Protein AF-A0A1G9WHY0-F1 (afdb_monomer_lite)

Sequence (158 aa):
MTVTDPYQRLDHALDALDTVLAPSSTQPFTVGGCTFCYSPADLEALAGPVDRVPEELILSVADPGAQPVTGPLETISVSTGTLAPWLDIWAETRTLAADQHLRDALDNWLVEWQLADLHFGFYDEFHATPQLLPWLLTLDEGRLDAAQLVEVEHIAHS

Organism: NCBI:txid633440

Structure (mmCIF, N/CA/C/O backbone):
data_AF-A0A1G9WHY0-F1
#
_entry.id   AF-A0A1G9WHY0-F1
#
loop_
_atom_site.group_PDB
_atom_site.id
_atom_site.type_symbol
_atom_site.label_atom_id
_atom_site.label_alt_id
_atom_site.label_comp_id
_atom_site.label_asym_id
_atom_site.label_entity_id
_atom_site.label_seq_id
_atom_site.pdbx_PDB_ins_code
_atom_site.Cartn_x
_atom_site.Cartn_y
_atom_site.Cartn_z
_atom_site.occupancy
_atom_site.B_iso_or_equiv
_atom_site.auth_seq_id
_atom_site.auth_comp_id
_atom_site.auth_asym_id
_atom_site.auth_atom_id
_atom_site.pdbx_PDB_model_num
ATOM 1 N N . MET A 1 1 ? 19.538 19.785 21.926 1.00 37.72 1 MET A N 1
ATOM 2 C CA . MET A 1 1 ? 18.254 19.540 21.244 1.00 37.72 1 MET A CA 1
ATOM 3 C C . MET A 1 1 ? 17.990 18.051 21.399 1.00 37.72 1 MET A C 1
ATOM 5 O O . MET A 1 1 ? 18.691 17.262 20.784 1.00 37.72 1 MET A O 1
ATOM 9 N N . THR A 1 2 ? 17.169 17.657 22.371 1.00 47.31 2 THR A N 1
ATOM 10 C CA . THR A 1 2 ? 16.909 16.243 22.681 1.00 47.31 2 THR A CA 1
ATOM 11 C C . THR A 1 2 ? 15.979 15.678 21.617 1.00 47.31 2 THR A C 1
ATOM 13 O O . THR A 1 2 ? 14.830 16.101 21.521 1.00 47.31 2 THR A O 1
ATOM 16 N N . VAL A 1 3 ? 16.497 14.766 20.792 1.00 53.84 3 VAL A N 1
ATOM 17 C CA . VAL A 1 3 ? 15.680 13.917 19.920 1.00 53.84 3 VAL A CA 1
ATOM 18 C C . VAL A 1 3 ? 14.754 13.132 20.844 1.00 53.84 3 VAL A C 1
ATOM 20 O O . VAL A 1 3 ? 15.226 12.360 21.673 1.00 53.84 3 VAL A O 1
ATOM 23 N N . THR A 1 4 ? 13.453 13.417 20.785 1.00 61.94 4 THR A N 1
ATOM 24 C CA . THR A 1 4 ? 12.440 12.605 21.463 1.00 61.94 4 THR A CA 1
ATOM 25 C C . THR A 1 4 ? 12.545 11.194 20.904 1.00 61.94 4 THR A C 1
ATOM 27 O O . THR A 1 4 ? 12.589 11.041 19.683 1.00 61.94 4 THR A O 1
ATOM 30 N N . ASP A 1 5 ? 12.620 10.197 21.781 1.00 79.75 5 ASP A N 1
ATOM 31 C CA . ASP A 1 5 ? 12.606 8.790 21.392 1.00 79.75 5 ASP A CA 1
ATOM 32 C C . ASP A 1 5 ? 11.395 8.538 20.468 1.00 79.75 5 ASP A C 1
ATOM 34 O O . ASP A 1 5 ? 10.270 8.889 20.848 1.00 79.75 5 ASP A O 1
ATOM 38 N N . PRO A 1 6 ? 11.595 8.014 19.243 1.00 72.38 6 PRO A N 1
ATOM 39 C CA . PRO A 1 6 ? 10.506 7.771 18.300 1.00 72.38 6 PRO A CA 1
ATOM 40 C C . PRO A 1 6 ? 9.390 6.903 18.894 1.00 72.38 6 PRO A C 1
ATOM 42 O O . PRO A 1 6 ? 8.225 7.148 18.583 1.00 72.38 6 PRO A O 1
ATOM 45 N N . TYR A 1 7 ? 9.708 5.979 19.806 1.00 71.25 7 TYR A N 1
ATOM 46 C CA . TYR A 1 7 ? 8.703 5.163 20.491 1.00 71.25 7 TYR A CA 1
ATOM 47 C C . TYR A 1 7 ? 7.861 5.982 21.474 1.00 71.25 7 TYR A C 1
ATOM 49 O O . TYR A 1 7 ? 6.641 5.874 21.477 1.00 71.25 7 TYR A O 1
ATOM 57 N N . GLN A 1 8 ? 8.476 6.897 22.228 1.00 77.00 8 GLN A N 1
ATOM 58 C CA . GLN A 1 8 ? 7.740 7.792 23.134 1.00 77.00 8 GLN A CA 1
ATOM 59 C C . GLN A 1 8 ? 6.826 8.760 22.379 1.00 77.00 8 GLN A C 1
ATOM 61 O O . GLN A 1 8 ? 5.761 9.136 22.869 1.00 77.00 8 GLN A O 1
ATOM 66 N N . ARG A 1 9 ? 7.242 9.195 21.184 1.00 79.50 9 ARG A N 1
ATOM 67 C CA . ARG A 1 9 ? 6.403 10.038 20.327 1.00 79.50 9 ARG A CA 1
ATOM 68 C C . ARG A 1 9 ? 5.211 9.257 19.771 1.00 79.50 9 ARG A C 1
ATOM 70 O O . ARG A 1 9 ? 4.129 9.833 19.693 1.00 79.50 9 ARG A O 1
ATOM 77 N N . LEU A 1 10 ? 5.414 7.994 19.396 1.00 77.06 10 LEU A N 1
ATOM 78 C CA . LEU A 1 10 ? 4.341 7.107 18.955 1.00 77.06 10 LEU A CA 1
ATOM 79 C C . LEU A 1 10 ? 3.332 6.867 20.083 1.00 77.06 10 LEU A C 1
ATOM 81 O O . LEU A 1 10 ? 2.155 7.133 19.873 1.00 77.06 10 LEU A O 1
ATOM 85 N N . ASP A 1 11 ? 3.788 6.483 21.276 1.00 82.44 11 ASP A N 1
ATOM 86 C CA . ASP A 1 11 ? 2.911 6.244 22.433 1.00 82.44 11 ASP A CA 1
ATOM 87 C C . ASP A 1 11 ? 2.042 7.467 22.745 1.00 82.44 11 ASP A C 1
ATOM 89 O O . ASP A 1 11 ? 0.825 7.364 22.852 1.00 82.44 11 ASP A O 1
ATOM 93 N N . HIS A 1 12 ? 2.640 8.660 22.787 1.00 83.44 12 HIS A N 1
ATOM 94 C CA . HIS A 1 12 ? 1.885 9.887 23.042 1.00 83.44 12 HIS A CA 1
ATOM 95 C C . HIS A 1 12 ? 0.879 10.217 21.923 1.00 83.44 12 HIS A C 1
ATOM 97 O O . HIS A 1 12 ? -0.166 10.818 22.177 1.00 83.44 12 HIS A O 1
ATOM 103 N N . ALA A 1 13 ? 1.189 9.873 20.670 1.00 81.00 13 ALA A N 1
ATOM 104 C CA . ALA A 1 13 ? 0.256 10.048 19.561 1.00 81.00 13 ALA A CA 1
ATOM 105 C C . ALA A 1 13 ? -0.917 9.060 19.656 1.00 81.00 13 ALA A C 1
ATOM 107 O O . ALA A 1 13 ? -2.056 9.461 19.417 1.00 81.00 13 ALA A O 1
ATOM 108 N N . LEU A 1 14 ? -0.654 7.811 20.046 1.00 85.75 14 LEU A N 1
ATOM 109 C CA . LEU A 1 14 ? -1.680 6.794 20.271 1.00 85.75 14 LEU A CA 1
ATOM 110 C C . LEU A 1 14 ? -2.596 7.175 21.444 1.00 85.75 14 LEU A C 1
ATOM 112 O O . LEU A 1 14 ? -3.810 7.186 21.266 1.00 85.75 14 LEU A O 1
ATOM 116 N N . ASP A 1 15 ? -2.045 7.628 22.574 1.00 88.19 15 ASP A N 1
ATOM 117 C CA . ASP A 1 15 ? -2.829 8.125 23.721 1.00 88.19 15 ASP A CA 1
ATOM 118 C C . ASP A 1 15 ? -3.745 9.304 23.338 1.00 88.19 15 ASP A C 1
ATOM 120 O O . ASP A 1 15 ? -4.889 9.425 23.798 1.00 88.19 15 ASP A O 1
ATOM 124 N N . ALA A 1 16 ? -3.249 10.204 22.482 1.00 88.38 16 ALA A N 1
ATOM 125 C CA . ALA A 1 16 ? -4.032 11.331 21.988 1.00 88.38 16 ALA A CA 1
ATOM 126 C C . ALA A 1 16 ? -5.179 10.871 21.074 1.00 88.38 16 ALA A C 1
ATOM 128 O O . ALA A 1 16 ? -6.285 11.410 21.170 1.00 88.38 16 ALA A O 1
ATOM 129 N N . LEU A 1 17 ? -4.938 9.873 20.219 1.00 80.81 17 LEU A N 1
ATOM 130 C CA . LEU A 1 17 ? -5.974 9.266 19.382 1.00 80.81 17 LEU A CA 1
ATOM 131 C C . LEU A 1 17 ? -7.032 8.559 20.235 1.00 80.81 17 LEU A C 1
ATOM 133 O O . LEU A 1 17 ? -8.219 8.819 20.039 1.00 80.81 17 LEU A O 1
ATOM 137 N N . ASP A 1 18 ? -6.629 7.766 21.229 1.00 82.00 18 ASP A N 1
ATOM 138 C CA . ASP A 1 18 ? -7.550 7.094 22.154 1.00 82.00 18 ASP A CA 1
ATOM 139 C C . ASP A 1 18 ? -8.438 8.098 22.891 1.00 82.00 18 ASP A C 1
ATOM 141 O O . ASP A 1 18 ? -9.655 7.929 22.968 1.00 82.00 18 ASP A O 1
ATOM 145 N N . THR A 1 19 ? -7.862 9.205 23.364 1.00 86.12 19 THR A N 1
ATOM 146 C CA . THR A 1 19 ? -8.621 10.269 24.037 1.00 86.12 19 THR A CA 1
ATOM 147 C C . THR A 1 19 ? -9.681 10.890 23.121 1.00 86.12 19 THR A C 1
ATOM 149 O O . THR A 1 19 ? -10.794 11.187 23.563 1.00 86.12 19 THR A O 1
ATOM 152 N N . VAL A 1 20 ? -9.348 11.098 21.845 1.00 88.06 20 VAL A N 1
ATOM 153 C CA . VAL A 1 20 ? -10.256 11.687 20.848 1.00 88.06 20 VAL A CA 1
ATOM 154 C C . VAL A 1 20 ? -11.347 10.699 20.428 1.00 88.06 20 VAL A C 1
ATOM 156 O O . VAL A 1 20 ? -12.482 11.115 20.192 1.00 88.06 20 VAL A O 1
ATOM 159 N N . LEU A 1 21 ? -11.026 9.407 20.346 1.00 78.38 21 LEU A N 1
ATOM 160 C CA . LEU A 1 21 ? -11.920 8.365 19.836 1.00 78.38 21 LEU A CA 1
ATOM 161 C C . LEU A 1 21 ? -12.778 7.697 20.924 1.00 78.38 21 LEU A C 1
ATOM 163 O O . LEU A 1 21 ? -13.838 7.155 20.604 1.00 78.38 21 LEU A O 1
ATOM 167 N N . ALA A 1 22 ? -12.395 7.783 22.203 1.00 78.31 22 ALA A N 1
ATOM 168 C CA . ALA A 1 22 ? -13.132 7.205 23.334 1.00 78.31 22 ALA A CA 1
ATOM 169 C C . ALA A 1 22 ? -14.628 7.598 23.429 1.00 78.31 22 ALA A C 1
ATOM 171 O O . ALA A 1 22 ? -15.448 6.754 23.798 1.00 78.31 22 ALA A O 1
ATOM 172 N N . PRO A 1 23 ? -15.057 8.831 23.092 1.00 76.62 23 PRO A N 1
ATOM 173 C CA . PRO A 1 23 ? -16.481 9.166 23.065 1.00 76.62 23 PRO A CA 1
ATOM 174 C C . PRO A 1 23 ? -17.255 8.394 21.986 1.00 76.62 23 PRO A C 1
ATOM 176 O O . PRO A 1 23 ? -18.406 8.024 22.201 1.00 76.62 23 PRO A O 1
ATOM 179 N N . SER A 1 24 ? -16.622 8.124 20.843 1.00 67.00 24 SER A N 1
ATOM 180 C CA . SER A 1 24 ? -17.240 7.431 19.708 1.00 67.00 24 SER A CA 1
ATOM 181 C C . SER A 1 24 ? -17.292 5.915 19.905 1.00 67.00 24 SER A C 1
ATOM 183 O O . SER A 1 24 ? -18.228 5.280 19.432 1.00 67.00 24 SER A O 1
ATOM 185 N N . SER A 1 25 ? -16.341 5.331 20.642 1.00 63.19 25 SER A N 1
ATOM 186 C CA . SER A 1 25 ? -16.295 3.882 20.908 1.00 63.19 25 SER A CA 1
ATOM 187 C C . SER A 1 25 ? -17.407 3.382 21.839 1.00 63.19 25 SER A C 1
ATOM 189 O O . SER A 1 25 ? -17.670 2.184 21.905 1.00 63.19 25 SER A O 1
ATOM 191 N N . THR A 1 26 ? -18.078 4.289 22.553 1.00 65.31 26 THR A N 1
ATOM 192 C CA . THR A 1 26 ? -19.204 3.962 23.444 1.00 65.31 26 THR A CA 1
ATOM 193 C C . THR A 1 26 ? -20.571 4.188 22.803 1.00 65.31 26 THR A C 1
ATOM 195 O O . THR A 1 26 ? -21.590 3.795 23.378 1.00 65.31 26 THR A O 1
ATOM 198 N N . GLN A 1 27 ? -20.622 4.799 21.616 1.00 67.19 27 GLN A N 1
ATOM 199 C CA . GLN A 1 27 ? -21.872 4.998 20.901 1.00 67.19 27 GLN A CA 1
ATOM 200 C C . GLN A 1 27 ? -22.235 3.718 20.135 1.00 67.19 27 GLN A C 1
ATOM 202 O O . GLN A 1 27 ? -21.403 3.206 19.388 1.00 67.19 27 GLN A O 1
ATOM 207 N N . PRO A 1 28 ? -23.469 3.200 20.267 1.00 68.19 28 PRO A N 1
ATOM 208 C CA . PRO A 1 28 ? -23.903 2.078 19.449 1.00 68.19 28 PRO A CA 1
ATOM 209 C C . PRO A 1 28 ? -23.888 2.491 17.974 1.00 68.19 28 PRO A C 1
ATOM 211 O O . PRO A 1 28 ? -24.558 3.448 17.576 1.00 68.19 28 PRO A O 1
ATOM 214 N N . PHE A 1 29 ? -23.121 1.761 17.173 1.00 73.12 29 PHE A N 1
ATOM 215 C CA . PHE A 1 29 ? -23.125 1.832 15.718 1.00 73.12 29 PHE A CA 1
ATOM 216 C C . PHE A 1 29 ? -23.619 0.496 15.161 1.00 73.12 29 PHE A C 1
ATOM 218 O O . PHE A 1 29 ? -23.761 -0.483 15.885 1.00 73.12 29 PHE A O 1
ATOM 225 N N . THR A 1 30 ? -23.945 0.460 13.875 1.00 80.12 30 THR A N 1
ATOM 226 C CA . THR A 1 30 ? -24.376 -0.766 13.199 1.00 80.12 30 THR A CA 1
ATOM 227 C C . THR A 1 30 ? -23.324 -1.161 12.185 1.00 80.12 30 THR A C 1
ATOM 229 O O . THR A 1 30 ? -22.956 -0.340 11.344 1.00 80.12 30 THR A O 1
ATOM 232 N N . VAL A 1 31 ? -22.884 -2.414 12.234 1.00 79.62 31 VAL A N 1
ATOM 233 C CA . VAL A 1 31 ? -21.972 -2.985 11.243 1.00 79.62 31 VAL A CA 1
ATOM 234 C C . VAL A 1 31 ? -22.808 -3.665 10.164 1.00 79.62 31 VAL A C 1
ATOM 236 O O . VAL A 1 31 ? -23.544 -4.613 10.431 1.00 79.62 31 VAL A O 1
ATOM 239 N N . GLY A 1 32 ? -22.734 -3.142 8.940 1.00 76.56 32 GLY A N 1
ATOM 240 C CA . GLY A 1 32 ? -23.241 -3.830 7.755 1.00 76.56 32 GLY A CA 1
ATOM 241 C C . GLY A 1 32 ? -22.214 -4.840 7.245 1.00 76.56 32 GLY A C 1
ATOM 242 O O . GLY A 1 32 ? -21.016 -4.654 7.430 1.00 76.56 32 GLY A O 1
ATOM 243 N N . GLY A 1 33 ? -22.667 -5.900 6.580 1.00 75.94 33 GLY A N 1
ATOM 244 C CA . GLY A 1 33 ? -21.765 -6.902 6.022 1.00 75.94 33 GLY A CA 1
ATOM 245 C C . GLY A 1 33 ? -22.486 -7.941 5.176 1.00 75.94 33 GLY A C 1
ATOM 246 O O . GLY A 1 33 ? -23.717 -7.975 5.104 1.00 75.94 33 GLY A O 1
ATOM 247 N N . CYS A 1 34 ? -21.707 -8.798 4.519 1.00 78.31 34 CYS A N 1
ATOM 248 C CA . CYS A 1 34 ? -22.247 -9.925 3.773 1.00 78.31 34 CYS A CA 1
ATOM 249 C C . CYS A 1 34 ? -22.846 -10.949 4.746 1.00 78.31 34 CYS A C 1
ATOM 251 O O . CYS A 1 34 ? -22.115 -11.615 5.475 1.00 78.31 34 CYS A O 1
ATOM 253 N N . THR A 1 35 ? -24.168 -11.123 4.718 1.00 80.31 35 THR A N 1
ATOM 254 C CA . THR A 1 35 ? -24.888 -12.082 5.578 1.00 80.31 35 THR A CA 1
ATOM 255 C C . THR A 1 35 ? -24.668 -13.548 5.192 1.00 80.31 35 THR A C 1
ATOM 257 O O . THR A 1 35 ? -25.139 -14.450 5.880 1.00 80.31 35 THR A O 1
ATOM 260 N N . PHE A 1 36 ? -23.958 -13.794 4.086 1.00 78.00 36 PHE A N 1
ATOM 261 C CA . PHE A 1 36 ? -23.444 -15.113 3.724 1.00 78.00 36 PHE A CA 1
ATOM 262 C C . PHE A 1 36 ? -22.087 -15.412 4.386 1.00 78.00 36 PHE A C 1
ATOM 264 O O . PHE A 1 36 ? -21.802 -16.572 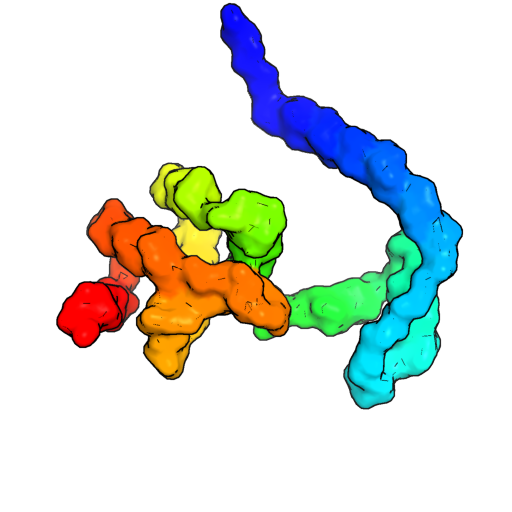4.666 1.00 78.00 36 PHE A O 1
ATOM 271 N N . CYS A 1 37 ? -21.268 -14.387 4.651 1.00 79.75 37 CYS A N 1
ATOM 272 C CA . CYS A 1 37 ? -19.954 -14.532 5.288 1.00 79.75 37 CYS A CA 1
ATOM 273 C C . CYS A 1 37 ? -20.028 -14.415 6.816 1.00 79.75 37 CYS A C 1
ATOM 275 O O . CYS A 1 37 ? -19.269 -15.076 7.514 1.00 79.75 37 CYS A O 1
ATOM 277 N N . TYR A 1 38 ? -20.955 -13.597 7.321 1.00 82.94 38 TYR A N 1
ATOM 278 C CA . TYR A 1 38 ? -21.155 -13.333 8.743 1.00 82.94 38 TYR A CA 1
ATOM 279 C C . TYR A 1 38 ? -22.615 -13.561 9.106 1.00 82.94 38 TYR A C 1
ATOM 281 O O . TYR A 1 38 ? -23.523 -13.098 8.408 1.00 82.94 38 TYR A O 1
ATOM 289 N N . SER A 1 39 ? -22.866 -14.249 10.214 1.00 88.31 39 SER A N 1
ATOM 290 C CA . SER A 1 39 ? -24.217 -14.337 10.752 1.00 88.31 39 SER A CA 1
ATOM 291 C C . SER A 1 39 ? -24.654 -12.981 11.333 1.00 88.31 39 SER A C 1
ATOM 293 O O . SER A 1 39 ? -23.819 -12.146 11.685 1.00 88.31 39 SER A O 1
ATOM 295 N N . PRO A 1 40 ? -25.965 -12.731 11.492 1.00 88.56 40 PRO A N 1
ATOM 296 C CA . PRO A 1 40 ? -26.443 -11.522 12.164 1.00 88.56 40 PRO A CA 1
ATOM 297 C C . PRO A 1 40 ? -25.876 -11.347 13.581 1.00 88.56 40 PRO A C 1
ATOM 299 O O . PRO A 1 40 ? -25.644 -10.220 14.003 1.00 88.56 40 PRO A O 1
ATOM 302 N N . ALA A 1 41 ? -25.622 -12.454 14.289 1.00 88.31 41 ALA A N 1
ATOM 303 C CA . ALA A 1 41 ? -25.009 -12.432 15.613 1.00 88.31 41 ALA A CA 1
ATOM 304 C C . ALA A 1 41 ? -23.534 -12.004 15.555 1.00 88.31 41 ALA A C 1
ATOM 306 O O . ALA A 1 41 ? -23.078 -11.278 16.432 1.00 88.31 41 ALA A O 1
ATOM 307 N N . ASP A 1 42 ? -22.813 -12.392 14.501 1.00 87.62 42 ASP A N 1
ATOM 308 C CA . ASP A 1 42 ? -21.424 -11.978 14.285 1.00 87.62 42 ASP A CA 1
ATOM 309 C C . ASP A 1 42 ? -21.339 -10.474 14.007 1.00 87.62 42 ASP A C 1
ATOM 311 O O . ASP A 1 42 ? -20.503 -9.779 14.577 1.00 87.62 42 ASP A O 1
ATOM 315 N N . LEU A 1 43 ? -22.252 -9.945 13.185 1.00 87.38 43 LEU A N 1
ATOM 316 C CA . LEU A 1 43 ? -22.341 -8.507 12.910 1.00 87.38 43 LEU A CA 1
ATOM 317 C C . LEU A 1 43 ? -22.727 -7.702 14.162 1.00 87.38 43 LEU A C 1
ATOM 319 O O . LEU A 1 43 ? -22.219 -6.601 14.364 1.00 87.38 43 LEU A O 1
ATOM 323 N N . GLU A 1 44 ? -23.592 -8.247 15.021 1.00 87.44 44 GLU A N 1
ATOM 324 C CA . GLU A 1 44 ? -23.937 -7.639 16.312 1.00 87.44 44 GLU A CA 1
ATOM 325 C C . GLU A 1 44 ? -22.754 -7.666 17.291 1.00 87.44 44 GLU A C 1
ATOM 327 O O . GLU A 1 44 ? -22.495 -6.670 17.966 1.00 87.44 44 GLU A O 1
ATOM 332 N N . ALA A 1 45 ? -21.992 -8.762 17.327 1.00 87.94 45 ALA A N 1
ATOM 333 C CA . ALA A 1 45 ? -20.774 -8.863 18.127 1.00 87.94 45 ALA A CA 1
ATOM 334 C C . ALA A 1 45 ? -19.701 -7.863 17.661 1.00 87.94 45 ALA A C 1
ATOM 336 O O . ALA A 1 45 ? -19.102 -7.188 18.495 1.00 87.94 45 ALA A O 1
ATOM 337 N N . LEU A 1 46 ? -19.510 -7.708 16.345 1.00 85.38 46 LEU A N 1
ATOM 338 C CA . LEU A 1 46 ? -18.578 -6.742 15.744 1.00 85.38 46 LEU A CA 1
ATOM 339 C C . LEU A 1 46 ? -18.989 -5.278 15.966 1.00 85.38 46 LEU A C 1
ATOM 341 O O . LEU A 1 46 ? -18.133 -4.399 15.999 1.00 85.38 46 LEU A O 1
ATOM 345 N N . ALA A 1 47 ? -20.285 -5.006 16.123 1.00 84.12 47 ALA A N 1
ATOM 346 C CA . ALA A 1 47 ? -20.802 -3.686 16.487 1.00 84.12 47 ALA A CA 1
ATOM 347 C C . ALA A 1 47 ? -20.673 -3.373 17.993 1.00 84.12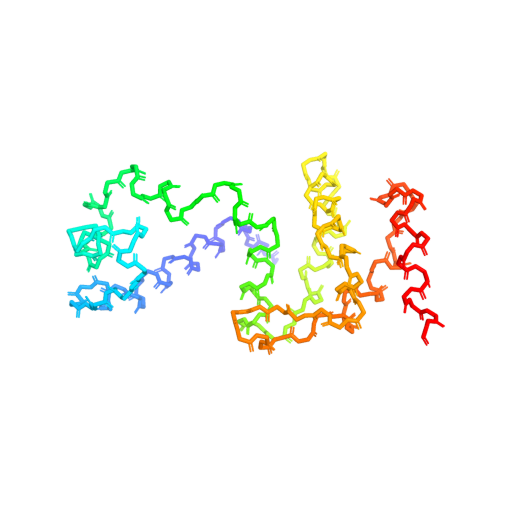 47 ALA A C 1
ATOM 349 O O . ALA A 1 47 ? -20.987 -2.263 18.432 1.00 84.12 47 ALA A O 1
ATOM 350 N N . GLY A 1 48 ? -20.271 -4.364 18.793 1.00 79.06 48 GLY A N 1
ATOM 351 C CA . GLY A 1 48 ? -20.141 -4.273 20.239 1.00 79.06 48 GLY A CA 1
ATOM 352 C C . GLY A 1 48 ? -18.757 -3.815 20.720 1.00 79.06 48 GLY A C 1
ATOM 353 O O . GLY A 1 48 ? -17.888 -3.445 19.932 1.00 79.06 48 GLY A O 1
ATOM 354 N N . PRO A 1 49 ? -18.535 -3.829 22.047 1.00 79.81 49 PRO A N 1
ATOM 355 C CA . PRO A 1 49 ? -17.241 -3.507 22.644 1.00 79.81 49 PRO A CA 1
ATOM 356 C C . PRO A 1 49 ? -16.119 -4.425 22.140 1.00 79.81 49 PRO A C 1
ATOM 358 O O . PRO A 1 49 ? -16.292 -5.643 22.096 1.00 79.81 49 PRO A O 1
ATOM 361 N N . VAL A 1 50 ? -14.955 -3.848 21.818 1.00 75.75 50 VAL A N 1
ATOM 362 C CA . VAL A 1 50 ? -13.809 -4.580 21.244 1.00 75.75 50 VAL A CA 1
ATOM 363 C C . VAL A 1 50 ? -13.310 -5.720 22.140 1.00 75.75 50 VAL A C 1
ATOM 365 O O . VAL A 1 50 ? -12.899 -6.760 21.642 1.00 75.75 50 VAL A O 1
ATOM 368 N N . ASP A 1 51 ? -13.420 -5.573 23.464 1.00 79.31 51 ASP A N 1
ATOM 369 C CA . ASP A 1 51 ? -13.052 -6.590 24.459 1.00 79.31 51 ASP A CA 1
ATOM 370 C C . ASP A 1 51 ? -13.995 -7.805 24.471 1.00 79.31 51 ASP A C 1
ATOM 372 O O . ASP A 1 51 ? -13.733 -8.791 25.162 1.00 79.31 51 ASP A O 1
ATOM 376 N N . ARG A 1 52 ? -15.103 -7.738 23.726 1.00 82.75 52 ARG A N 1
ATOM 377 C CA . ARG A 1 52 ? -16.116 -8.793 23.622 1.00 82.75 52 ARG A CA 1
ATOM 378 C C . ARG A 1 52 ? -16.196 -9.425 22.239 1.00 82.75 52 ARG A C 1
ATOM 380 O O . ARG A 1 52 ? -17.008 -10.331 22.060 1.00 82.75 52 ARG A O 1
ATOM 387 N N . VAL A 1 53 ? -15.392 -8.967 21.281 1.00 85.38 53 VAL A N 1
ATOM 388 C CA . VAL A 1 53 ? -15.340 -9.564 19.945 1.00 85.38 53 VAL A CA 1
ATOM 389 C C . VAL A 1 53 ? -14.578 -10.894 20.037 1.00 85.38 53 VAL A C 1
ATOM 391 O O . VAL A 1 53 ? -13.437 -10.898 20.498 1.00 85.38 53 VAL A O 1
ATOM 394 N N . PRO A 1 54 ? -15.175 -12.028 19.628 1.00 85.06 54 PRO A N 1
ATOM 395 C CA . PRO A 1 54 ? -14.493 -13.320 19.647 1.00 85.06 54 PRO A CA 1
ATOM 396 C C . PRO A 1 54 ? -13.249 -13.347 18.746 1.00 85.06 54 PRO A C 1
ATOM 398 O O . PRO A 1 54 ? -13.272 -12.807 17.638 1.00 85.06 54 PRO A O 1
ATOM 401 N N . GLU A 1 55 ? -12.169 -13.998 19.188 1.00 79.06 55 GLU A N 1
ATOM 402 C CA . GLU A 1 55 ? -10.899 -14.050 18.442 1.00 79.06 55 GLU A CA 1
ATOM 403 C C . GLU A 1 55 ? -11.060 -14.707 17.065 1.00 79.06 55 GLU A C 1
ATOM 405 O O . GLU A 1 55 ? -10.473 -14.252 16.086 1.00 79.06 55 GLU A O 1
ATOM 410 N N . GLU A 1 56 ? -11.900 -15.733 16.952 1.00 79.94 56 GLU A N 1
ATOM 411 C CA . GLU A 1 56 ? -12.225 -16.377 15.681 1.00 79.94 56 GLU A CA 1
ATOM 412 C C . GLU A 1 56 ? -12.913 -15.424 14.698 1.00 79.94 56 GLU A C 1
ATOM 414 O O . GLU A 1 56 ? -12.680 -15.512 13.492 1.00 79.94 56 GLU A O 1
ATOM 419 N N . LEU A 1 57 ? -13.706 -14.474 15.206 1.00 81.31 57 LEU A N 1
ATOM 420 C CA . LEU A 1 57 ? -14.318 -13.441 14.382 1.00 81.31 57 LEU A CA 1
ATOM 421 C C . LEU A 1 57 ? -13.281 -12.412 13.957 1.00 81.31 57 LEU A C 1
ATO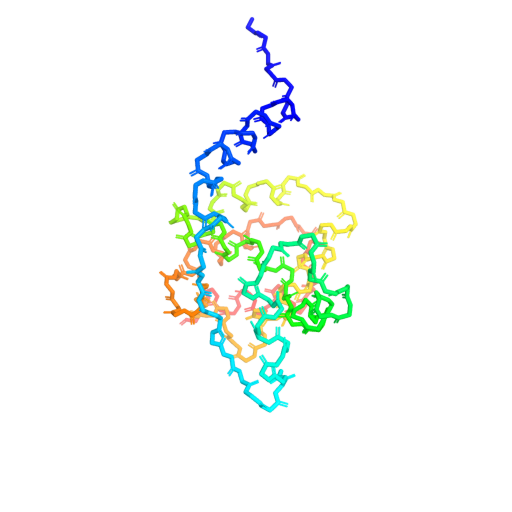M 423 O O . LEU A 1 57 ? -13.234 -12.095 12.773 1.00 81.31 57 LEU A O 1
ATOM 427 N N . ILE A 1 58 ? -12.399 -11.979 14.864 1.00 72.31 58 ILE A N 1
ATOM 428 C CA . ILE A 1 58 ? -11.266 -11.095 14.540 1.00 72.31 58 ILE A CA 1
ATOM 429 C C . ILE A 1 58 ? -10.418 -11.706 13.420 1.00 72.31 58 ILE A C 1
ATOM 431 O O . ILE A 1 58 ? -10.108 -11.025 12.448 1.00 72.31 58 ILE A O 1
ATOM 435 N N . LEU A 1 59 ? -10.098 -12.997 13.510 1.00 65.94 59 LEU A N 1
ATOM 436 C CA . LEU A 1 59 ? -9.326 -13.711 12.491 1.00 65.94 59 LEU A CA 1
ATOM 437 C C . LEU A 1 59 ? -10.098 -13.907 11.178 1.00 65.94 59 LEU A C 1
ATOM 439 O O . LEU A 1 59 ? -9.476 -13.978 10.124 1.00 65.94 59 LEU A O 1
ATOM 443 N N . SER A 1 60 ? -11.431 -13.974 11.221 1.00 66.94 60 SER A N 1
ATOM 444 C CA . SER A 1 60 ? -12.265 -14.088 10.017 1.00 66.94 60 SER A CA 1
ATOM 445 C C . SER A 1 60 ? -12.392 -12.776 9.231 1.00 66.94 60 SER A C 1
ATOM 447 O O . SER A 1 60 ? -12.398 -12.814 8.003 1.00 66.94 60 SER A O 1
ATOM 449 N N . VAL A 1 61 ? -12.436 -11.616 9.910 1.00 62.56 61 VAL A N 1
ATOM 450 C CA . VAL A 1 61 ? -12.318 -10.295 9.252 1.00 62.56 61 VAL A CA 1
ATOM 451 C C . VAL A 1 61 ? -10.877 -9.996 8.854 1.00 62.56 61 VAL A C 1
ATOM 453 O O . VAL A 1 61 ? -10.643 -9.298 7.871 1.00 62.56 61 VAL A O 1
ATOM 456 N N . ALA A 1 62 ? -9.917 -10.523 9.610 1.00 54.78 62 ALA A N 1
ATOM 457 C CA . ALA A 1 62 ? -8.494 -10.401 9.342 1.00 54.78 62 ALA A CA 1
ATOM 458 C C . ALA A 1 62 ? -7.960 -11.562 8.498 1.00 54.78 62 ALA A C 1
ATOM 460 O O . ALA A 1 62 ? -6.797 -11.914 8.698 1.00 54.78 62 ALA A O 1
ATOM 461 N N . ASP A 1 63 ? -8.782 -12.157 7.612 1.00 44.91 63 ASP A N 1
ATOM 462 C CA . ASP A 1 63 ? -8.364 -13.273 6.755 1.00 44.91 63 ASP A CA 1
ATOM 463 C C . ASP A 1 63 ? -6.931 -13.014 6.259 1.00 44.91 63 ASP A C 1
ATOM 465 O O . ASP A 1 63 ? -6.700 -12.050 5.518 1.00 44.91 63 ASP A O 1
ATOM 469 N N . PRO A 1 64 ? -5.942 -13.814 6.703 1.00 42.66 64 PRO A N 1
ATOM 470 C CA . PRO A 1 64 ? -4.546 -13.606 6.348 1.00 42.66 64 PRO A CA 1
ATOM 471 C C . PRO A 1 64 ? -4.294 -13.814 4.847 1.00 42.66 64 PRO A C 1
ATOM 473 O O . PRO A 1 64 ? -3.187 -13.557 4.381 1.00 42.66 64 PRO A O 1
ATOM 476 N N . GLY A 1 65 ? -5.304 -14.256 4.086 1.00 43.12 65 GLY A N 1
ATOM 477 C CA . GLY A 1 65 ? -5.310 -14.246 2.626 1.00 43.12 65 GLY A CA 1
ATOM 478 C C . GLY A 1 65 ? -5.751 -12.929 1.969 1.00 43.12 65 GLY A C 1
ATOM 479 O O . GLY A 1 65 ? -5.669 -12.847 0.746 1.00 43.12 65 GLY A O 1
ATOM 480 N N . ALA A 1 66 ? -6.216 -11.920 2.720 1.00 43.53 66 ALA A N 1
ATOM 481 C CA . ALA A 1 66 ? -6.955 -10.780 2.155 1.00 43.53 66 ALA A CA 1
ATOM 482 C C . ALA A 1 66 ? -6.476 -9.378 2.568 1.00 43.53 66 ALA A C 1
ATOM 484 O O . ALA A 1 66 ? -6.957 -8.398 2.005 1.00 43.53 66 ALA A O 1
ATOM 485 N N . GLN A 1 67 ? -5.535 -9.242 3.502 1.00 48.91 67 GLN A N 1
ATOM 486 C CA . GLN A 1 67 ? -4.841 -7.965 3.688 1.00 48.91 67 GLN A CA 1
ATOM 487 C C . GLN A 1 67 ? -3.498 -8.079 2.972 1.00 48.91 67 GLN A C 1
ATOM 489 O O . GLN A 1 67 ? -2.568 -8.666 3.535 1.00 48.91 67 GLN A O 1
ATOM 494 N N . PRO A 1 68 ? -3.364 -7.579 1.730 1.00 59.19 68 PRO A N 1
ATOM 495 C CA . PRO A 1 68 ? -2.041 -7.450 1.150 1.00 59.19 68 PRO A CA 1
ATOM 496 C C . PRO A 1 68 ? -1.178 -6.635 2.122 1.00 59.19 68 PRO A C 1
ATOM 498 O O . PRO A 1 68 ? -1.666 -5.771 2.851 1.00 59.19 68 PRO A O 1
ATOM 501 N N . VAL A 1 69 ? 0.126 -6.905 2.145 1.00 62.91 69 VAL A N 1
ATOM 502 C CA . VAL A 1 69 ? 1.135 -6.149 2.915 1.00 62.91 69 VAL A CA 1
ATOM 503 C C . VAL A 1 69 ? 0.990 -4.625 2.734 1.00 62.91 69 VAL A C 1
ATOM 505 O O . VAL A 1 69 ? 1.434 -3.831 3.562 1.00 62.91 69 VAL A O 1
ATOM 508 N N . THR A 1 70 ? 0.337 -4.221 1.650 1.00 70.31 70 THR A N 1
ATOM 509 C CA . THR A 1 70 ? 0.016 -2.856 1.267 1.00 70.31 70 THR A CA 1
ATOM 510 C C . THR A 1 70 ? -1.137 -2.237 2.052 1.00 70.31 70 THR A C 1
ATOM 512 O O . THR A 1 70 ? -1.234 -1.021 2.033 1.00 70.31 70 THR A O 1
ATOM 515 N N . GLY A 1 71 ? -1.952 -2.981 2.805 1.00 75.75 71 GLY A N 1
ATOM 516 C CA . GLY A 1 71 ? -3.111 -2.446 3.541 1.00 75.75 71 GLY A CA 1
ATOM 517 C C . GLY A 1 71 ? -2.792 -1.235 4.438 1.00 75.75 71 GLY A C 1
ATOM 518 O O . GLY A 1 71 ? -3.478 -0.209 4.360 1.00 75.75 71 GLY A O 1
ATOM 519 N N . PRO A 1 72 ? -1.711 -1.265 5.244 1.00 79.88 72 PRO A N 1
ATOM 520 C CA . PRO A 1 72 ? -1.244 -0.083 5.964 1.00 79.88 72 PRO A CA 1
ATOM 521 C C . PRO A 1 72 ? -0.806 1.060 5.037 1.00 79.88 72 PRO A C 1
ATOM 523 O O . PRO A 1 72 ? -1.145 2.209 5.306 1.00 79.88 72 PRO A O 1
ATOM 526 N N . LEU A 1 73 ? -0.089 0.761 3.946 1.00 81.44 73 LEU A N 1
ATOM 527 C CA . LEU A 1 73 ? 0.383 1.752 2.970 1.00 81.44 73 LEU A CA 1
ATOM 528 C C . LEU A 1 73 ? -0.785 2.433 2.236 1.00 81.44 73 LEU A C 1
ATOM 530 O O . LEU A 1 73 ? -0.791 3.649 2.062 1.00 81.44 73 LEU A O 1
ATOM 534 N N . GLU A 1 74 ? -1.801 1.663 1.871 1.00 86.00 74 GLU A N 1
ATOM 535 C CA . GLU A 1 74 ? -3.058 2.129 1.296 1.00 86.00 74 GLU A CA 1
ATOM 536 C C . GLU A 1 74 ? -3.768 3.056 2.283 1.00 86.00 74 GLU A C 1
ATOM 538 O O . GLU A 1 74 ? -4.023 4.218 1.967 1.00 86.00 74 GLU A O 1
ATOM 543 N N . THR A 1 75 ? -3.970 2.598 3.521 1.00 85.38 75 THR A N 1
ATOM 544 C CA . THR A 1 75 ? -4.643 3.370 4.576 1.00 85.38 75 THR A CA 1
ATOM 545 C C . THR A 1 75 ? -3.958 4.713 4.835 1.00 85.38 75 THR A C 1
ATOM 547 O O . THR A 1 75 ? -4.616 5.760 4.865 1.00 85.38 75 THR A O 1
ATOM 550 N N . ILE A 1 76 ? -2.632 4.716 5.012 1.00 84.00 76 ILE A N 1
ATOM 551 C CA . ILE A 1 76 ? -1.887 5.954 5.273 1.00 84.00 76 ILE A CA 1
ATOM 552 C C . ILE A 1 76 ? -1.838 6.848 4.035 1.00 84.00 76 ILE A C 1
ATOM 554 O O . ILE A 1 76 ? -1.903 8.066 4.192 1.00 84.00 76 ILE A O 1
ATOM 558 N N . SER A 1 77 ? -1.790 6.295 2.820 1.00 87.12 77 SER A N 1
ATOM 559 C CA . SER A 1 77 ? -1.797 7.095 1.589 1.00 87.12 77 SER A CA 1
ATOM 560 C C . SER A 1 77 ? -3.118 7.832 1.386 1.00 87.12 77 SER A C 1
ATOM 562 O O . SER A 1 77 ? -3.099 9.038 1.149 1.00 87.12 77 SER A O 1
ATOM 564 N N . VAL A 1 78 ? -4.256 7.164 1.602 1.00 86.00 78 VAL A N 1
ATOM 565 C CA . VAL A 1 78 ? -5.590 7.780 1.537 1.00 86.00 78 VAL A CA 1
ATOM 566 C C . VAL A 1 78 ? -5.737 8.844 2.625 1.00 86.00 78 VAL A C 1
ATOM 568 O O . VAL A 1 78 ? -6.222 9.944 2.368 1.00 86.00 78 VAL A O 1
ATOM 571 N N . SER A 1 79 ? -5.254 8.555 3.836 1.00 86.38 79 SER A N 1
ATOM 572 C CA . SER A 1 79 ? -5.380 9.466 4.980 1.00 86.38 79 SER A CA 1
ATOM 573 C C . SER A 1 79 ? -4.463 10.693 4.893 1.00 86.38 79 SER A C 1
ATOM 575 O O . SER A 1 79 ? -4.797 11.750 5.427 1.00 86.38 79 SER A O 1
ATOM 577 N N . THR A 1 80 ? -3.295 10.567 4.256 1.00 87.44 80 THR A N 1
ATOM 578 C CA . THR A 1 80 ? -2.280 11.639 4.183 1.00 87.44 80 THR A CA 1
ATOM 579 C C . THR A 1 80 ? -2.191 12.308 2.813 1.00 87.44 80 THR A C 1
ATOM 581 O O . THR A 1 80 ? -1.582 13.371 2.694 1.00 87.44 80 THR A O 1
ATOM 584 N N . GLY A 1 81 ? -2.799 11.721 1.781 1.00 90.25 81 GLY A N 1
ATOM 585 C CA . GLY A 1 81 ? -2.741 12.198 0.400 1.00 90.25 81 GLY A CA 1
ATOM 586 C C . GLY A 1 81 ? -1.372 12.023 -0.262 1.00 90.25 81 GLY A C 1
ATOM 587 O O . GLY A 1 81 ? -1.093 12.680 -1.266 1.00 90.25 81 GLY A O 1
ATOM 588 N N . THR A 1 82 ? -0.484 11.189 0.289 1.00 91.94 82 THR A N 1
ATOM 589 C CA . THR A 1 82 ? 0.851 10.951 -0.276 1.00 91.94 82 THR A CA 1
ATOM 590 C C . THR A 1 82 ? 1.450 9.612 0.153 1.00 91.94 82 THR A C 1
ATOM 592 O O . THR A 1 82 ? 1.183 9.107 1.241 1.00 91.94 82 THR A O 1
ATOM 595 N N . LEU A 1 83 ? 2.306 9.060 -0.708 1.00 91.81 83 LEU A N 1
ATOM 596 C CA . LEU A 1 83 ? 3.144 7.894 -0.441 1.00 91.81 83 LEU A CA 1
ATOM 597 C C . LEU A 1 83 ? 4.594 8.264 -0.110 1.00 91.81 83 LEU A C 1
ATOM 599 O O . LEU A 1 83 ? 5.257 7.503 0.585 1.00 91.81 83 LEU A O 1
ATOM 603 N N . ALA A 1 84 ? 5.083 9.421 -0.569 1.00 91.06 84 ALA A N 1
ATOM 604 C CA . ALA A 1 84 ? 6.503 9.785 -0.547 1.00 91.06 84 ALA A CA 1
ATOM 605 C C . ALA A 1 84 ? 7.238 9.508 0.786 1.00 91.06 84 ALA A C 1
ATOM 607 O O . ALA A 1 84 ? 8.184 8.722 0.767 1.00 91.06 84 ALA A O 1
ATOM 608 N N . PRO A 1 85 ? 6.802 10.032 1.953 1.00 88.44 85 PRO A N 1
ATOM 609 C CA . PRO A 1 85 ? 7.534 9.807 3.204 1.00 88.44 85 PRO A CA 1
ATOM 610 C C . PRO A 1 85 ? 7.570 8.330 3.621 1.00 88.44 85 PRO A C 1
ATOM 612 O O . PRO A 1 85 ? 8.500 7.893 4.293 1.00 88.44 85 PRO A O 1
ATOM 615 N N . TRP A 1 86 ? 6.567 7.548 3.227 1.00 88.31 86 TRP A N 1
ATOM 616 C CA . TRP A 1 86 ? 6.465 6.130 3.558 1.00 88.31 86 TRP A CA 1
ATOM 617 C C . TRP A 1 86 ? 7.328 5.273 2.635 1.00 88.31 86 TRP A C 1
ATOM 619 O O . TRP A 1 86 ? 7.964 4.325 3.091 1.00 88.31 86 TRP A O 1
ATOM 629 N N . LEU A 1 87 ? 7.398 5.641 1.355 1.00 91.75 87 LEU A N 1
ATOM 630 C CA . LEU A 1 87 ? 8.289 5.024 0.376 1.00 91.75 87 LEU A CA 1
ATOM 631 C C . LEU A 1 87 ? 9.764 5.276 0.712 1.00 91.75 87 LEU A C 1
ATOM 633 O O . LEU A 1 87 ? 10.575 4.359 0.575 1.00 91.75 87 LEU A O 1
ATOM 637 N N . ASP A 1 88 ? 10.101 6.463 1.223 1.00 88.88 88 ASP A N 1
ATOM 638 C CA . ASP A 1 88 ? 11.448 6.781 1.714 1.00 88.88 88 ASP A CA 1
ATOM 639 C C . ASP A 1 88 ? 11.828 5.882 2.901 1.00 88.88 88 ASP A C 1
ATOM 641 O O . ASP A 1 88 ? 12.854 5.201 2.875 1.00 88.88 88 ASP A O 1
ATOM 645 N N . ILE A 1 89 ? 10.949 5.782 3.906 1.00 88.88 89 ILE A N 1
ATOM 646 C CA . ILE A 1 89 ? 11.145 4.885 5.059 1.00 88.88 89 ILE A CA 1
ATOM 647 C C . ILE A 1 89 ? 11.305 3.433 4.595 1.00 88.88 89 ILE A C 1
ATOM 649 O O . ILE A 1 89 ? 12.172 2.704 5.089 1.00 88.88 89 ILE A O 1
ATOM 653 N N . TRP A 1 90 ? 10.485 2.991 3.641 1.00 88.06 90 TRP A N 1
ATOM 654 C CA . TRP A 1 90 ? 10.570 1.630 3.129 1.00 88.06 90 TRP A CA 1
ATOM 655 C C . TRP A 1 90 ? 11.866 1.405 2.348 1.00 88.06 90 TRP A C 1
ATOM 657 O O . TRP A 1 90 ? 12.449 0.332 2.468 1.00 88.06 90 TRP A O 1
ATOM 667 N N . ALA A 1 91 ? 12.356 2.386 1.586 1.00 89.81 91 ALA A N 1
ATOM 668 C CA . ALA A 1 91 ? 13.652 2.317 0.910 1.00 89.81 91 ALA A CA 1
ATOM 669 C C . ALA A 1 91 ? 14.822 2.172 1.892 1.00 89.81 91 ALA A C 1
ATOM 671 O O . ALA A 1 91 ? 15.708 1.345 1.675 1.00 89.81 91 ALA A O 1
ATOM 672 N N . GLU A 1 92 ? 14.787 2.901 3.006 1.00 89.44 92 GLU A N 1
ATOM 673 C CA . GLU A 1 92 ? 15.813 2.830 4.051 1.00 89.44 92 GLU A CA 1
ATOM 674 C C . GLU A 1 92 ? 15.751 1.525 4.870 1.00 89.44 92 GLU A C 1
ATOM 676 O O . GLU A 1 92 ? 16.763 1.051 5.397 1.00 89.44 92 GLU A O 1
ATOM 681 N N . THR A 1 93 ? 14.576 0.896 4.965 1.00 88.31 93 THR A N 1
ATOM 682 C CA . THR A 1 93 ? 14.360 -0.302 5.789 1.00 88.31 93 THR A CA 1
ATOM 683 C C . THR A 1 93 ? 14.785 -1.583 5.061 1.00 88.31 93 THR A C 1
ATOM 685 O O . THR A 1 93 ? 13.980 -2.270 4.434 1.00 88.31 93 THR A O 1
ATOM 688 N N . ARG A 1 94 ? 16.064 -1.958 5.190 1.00 85.56 94 ARG A N 1
ATOM 689 C CA . ARG A 1 94 ? 16.683 -3.121 4.512 1.00 85.56 94 ARG A CA 1
ATOM 690 C C . ARG A 1 94 ? 16.741 -4.376 5.385 1.00 85.56 94 ARG A C 1
ATOM 692 O O . ARG A 1 94 ? 17.809 -4.910 5.681 1.00 85.56 94 ARG A O 1
ATOM 699 N N . THR A 1 95 ? 15.579 -4.836 5.842 1.00 86.56 95 THR A N 1
ATOM 700 C CA . THR A 1 95 ? 15.457 -6.119 6.558 1.00 86.56 95 THR A CA 1
ATOM 701 C C . THR A 1 95 ? 14.897 -7.198 5.637 1.00 86.56 95 THR A C 1
ATOM 703 O O . THR A 1 95 ? 14.147 -6.894 4.714 1.00 86.56 95 THR A O 1
ATOM 706 N N . LEU A 1 96 ? 15.195 -8.474 5.921 1.00 83.75 96 LEU A N 1
ATOM 707 C CA . LEU A 1 96 ? 14.658 -9.600 5.144 1.00 83.75 96 LEU A CA 1
ATOM 708 C C . LEU A 1 96 ? 13.120 -9.578 5.076 1.00 83.75 96 LEU A C 1
ATOM 710 O O . LEU A 1 96 ? 12.551 -9.871 4.031 1.00 83.75 96 LEU A O 1
ATOM 714 N N . ALA A 1 97 ? 12.461 -9.209 6.179 1.00 83.31 97 ALA A N 1
ATOM 715 C CA . ALA A 1 97 ? 11.009 -9.080 6.231 1.00 83.31 97 ALA A CA 1
ATOM 716 C C . ALA A 1 97 ? 10.511 -7.938 5.333 1.00 83.31 97 ALA A C 1
ATOM 718 O O . ALA A 1 97 ? 9.616 -8.150 4.526 1.00 83.31 97 ALA A O 1
ATOM 719 N N . ALA A 1 98 ? 11.129 -6.754 5.410 1.00 83.88 98 ALA A N 1
ATOM 720 C CA . ALA A 1 98 ? 10.744 -5.605 4.589 1.00 83.88 98 ALA A CA 1
ATOM 721 C C . ALA A 1 98 ? 10.942 -5.849 3.081 1.00 83.88 98 ALA A C 1
ATOM 723 O O . ALA A 1 98 ? 10.113 -5.411 2.284 1.00 83.88 98 ALA A O 1
ATOM 724 N N . ASP A 1 99 ? 11.999 -6.565 2.690 1.00 86.81 99 ASP A N 1
ATOM 725 C CA . ASP A 1 99 ? 12.245 -6.935 1.291 1.00 86.81 99 ASP A CA 1
ATOM 726 C C . ASP A 1 99 ? 11.338 -8.090 0.818 1.00 86.81 99 ASP A C 1
ATOM 728 O O . ASP A 1 99 ? 11.035 -8.187 -0.369 1.00 86.81 99 ASP A O 1
ATOM 732 N N . GLN A 1 100 ? 10.889 -8.983 1.710 1.00 85.44 100 GLN A N 1
ATOM 733 C CA . GLN A 1 100 ? 9.847 -9.967 1.379 1.00 85.44 100 GLN A CA 1
ATOM 734 C C . GLN A 1 100 ? 8.504 -9.272 1.147 1.00 85.44 100 GLN A C 1
ATOM 736 O O . GLN A 1 100 ? 7.878 -9.478 0.117 1.00 85.44 100 GLN A O 1
ATOM 741 N N . HIS A 1 101 ? 8.126 -8.381 2.056 1.00 85.69 101 HIS A N 1
ATOM 742 C CA . HIS A 1 101 ? 6.928 -7.557 1.970 1.00 85.69 101 HIS A CA 1
ATOM 743 C C . HIS A 1 101 ? 6.857 -6.729 0.683 1.00 85.69 101 HIS A C 1
ATOM 745 O O . HIS A 1 101 ? 5.793 -6.626 0.078 1.00 85.69 101 HIS A O 1
ATOM 751 N N . LEU A 1 102 ? 7.986 -6.175 0.233 1.00 88.38 102 LEU A N 1
ATOM 752 C CA . LEU A 1 102 ? 8.049 -5.463 -1.041 1.00 88.38 102 LEU A CA 1
ATOM 753 C C . LEU A 1 102 ? 7.801 -6.399 -2.230 1.00 88.38 102 LEU A C 1
ATOM 755 O O . LEU A 1 102 ? 7.053 -6.039 -3.132 1.00 88.38 102 LEU A O 1
ATOM 759 N N . ARG A 1 103 ? 8.399 -7.595 -2.226 1.00 86.25 103 ARG A N 1
ATOM 760 C CA . ARG A 1 103 ? 8.197 -8.586 -3.294 1.00 86.25 103 ARG A CA 1
ATOM 761 C C . ARG A 1 103 ? 6.749 -9.060 -3.360 1.00 86.25 103 ARG A C 1
ATOM 763 O O . ARG A 1 103 ? 6.179 -9.055 -4.441 1.00 86.25 103 ARG A O 1
ATOM 770 N N . ASP A 1 104 ? 6.142 -9.361 -2.216 1.00 85.25 104 ASP A N 1
ATOM 771 C CA . ASP A 1 104 ? 4.736 -9.772 -2.152 1.00 85.25 104 ASP A CA 1
ATOM 772 C C . ASP A 1 104 ? 3.801 -8.655 -2.663 1.00 85.25 104 ASP A C 1
ATOM 774 O O . ASP A 1 104 ? 2.833 -8.918 -3.376 1.00 85.25 104 ASP A O 1
ATOM 778 N N . ALA A 1 105 ? 4.104 -7.392 -2.336 1.00 88.31 105 ALA A N 1
ATOM 779 C CA . ALA A 1 105 ? 3.358 -6.239 -2.839 1.00 88.31 105 ALA A CA 1
ATOM 780 C C . ALA A 1 105 ? 3.513 -6.062 -4.358 1.00 88.31 105 ALA A C 1
ATOM 782 O O . ALA A 1 105 ? 2.528 -5.816 -5.049 1.00 88.31 105 ALA A O 1
ATOM 783 N N . LEU A 1 106 ? 4.729 -6.216 -4.884 1.00 89.25 106 LEU A N 1
ATOM 784 C CA . LEU A 1 106 ? 5.011 -6.119 -6.317 1.00 89.25 106 LEU A CA 1
ATOM 785 C C . LEU A 1 106 ? 4.341 -7.214 -7.124 1.00 89.25 106 LEU A C 1
ATOM 787 O O . LEU A 1 106 ? 3.775 -6.914 -8.170 1.00 89.25 106 LEU A O 1
ATOM 791 N N . ASP A 1 107 ? 4.371 -8.450 -6.634 1.00 86.25 107 ASP A N 1
ATOM 792 C CA . ASP A 1 107 ? 3.669 -9.554 -7.280 1.00 86.25 107 ASP A CA 1
ATOM 793 C C . ASP A 1 107 ? 2.178 -9.225 -7.408 1.00 86.25 107 ASP A C 1
ATOM 795 O O . ASP A 1 107 ? 1.594 -9.445 -8.462 1.00 86.25 107 ASP A O 1
ATOM 799 N N . ASN A 1 108 ? 1.578 -8.603 -6.390 1.00 85.31 108 ASN A N 1
ATOM 800 C CA . ASN A 1 108 ? 0.191 -8.153 -6.459 1.00 85.31 108 ASN A CA 1
ATOM 801 C C . ASN A 1 108 ? -0.015 -6.976 -7.432 1.00 85.31 108 ASN A C 1
ATOM 803 O O . ASN A 1 108 ? -0.931 -7.006 -8.244 1.00 85.31 108 ASN A O 1
ATOM 807 N N . TRP A 1 109 ? 0.835 -5.946 -7.392 1.00 89.75 109 TRP A N 1
ATOM 808 C CA . TRP A 1 109 ? 0.684 -4.762 -8.251 1.00 89.75 109 TRP A CA 1
ATOM 809 C C . TRP A 1 109 ? 0.964 -5.036 -9.730 1.00 89.75 109 TRP A C 1
ATOM 811 O O . TRP A 1 109 ? 0.415 -4.362 -10.599 1.00 89.75 109 TRP A O 1
ATOM 821 N N . LEU A 1 110 ? 1.845 -5.985 -10.037 1.00 88.38 110 LEU A N 1
ATOM 822 C CA . LEU A 1 110 ? 2.198 -6.338 -11.412 1.00 88.38 110 LEU A CA 1
ATOM 823 C C . LEU A 1 110 ? 1.216 -7.343 -12.027 1.00 88.38 110 LEU A C 1
ATOM 825 O O . LEU A 1 110 ? 1.135 -7.440 -13.254 1.00 88.38 110 LEU A O 1
ATOM 829 N N . VAL A 1 111 ? 0.439 -8.063 -11.209 1.00 83.38 111 VAL A N 1
ATOM 830 C CA . VAL A 1 111 ? -0.647 -8.919 -11.701 1.00 83.38 111 VAL A CA 1
ATOM 831 C C . VAL A 1 111 ? -1.631 -8.085 -12.521 1.00 83.38 111 VAL A C 1
ATOM 833 O O . VAL A 1 111 ? -2.010 -6.977 -12.153 1.00 83.38 111 VAL A O 1
ATOM 836 N N . GLU A 1 112 ? -2.011 -8.622 -13.683 1.00 76.06 112 GLU A N 1
ATOM 837 C CA . GLU A 1 112 ? -2.951 -8.000 -14.627 1.00 76.06 112 GLU A CA 1
ATOM 838 C C . GLU A 1 112 ? -2.624 -6.539 -15.005 1.00 76.06 112 GLU A C 1
ATOM 840 O O . GLU A 1 112 ? -3.516 -5.800 -15.416 1.00 76.06 112 GLU A O 1
ATOM 845 N N . TRP A 1 113 ? -1.348 -6.134 -14.939 1.00 74.31 113 TRP A N 1
ATOM 846 C CA . TRP A 1 113 ? -0.884 -4.780 -15.281 1.00 74.31 113 TRP A CA 1
ATOM 847 C C . TRP A 1 113 ? -1.435 -3.664 -14.386 1.00 74.31 113 TRP A C 1
ATOM 849 O O . TRP A 1 113 ? -1.442 -2.499 -14.791 1.00 74.31 113 TRP A O 1
ATOM 859 N N . GLN A 1 114 ? -1.870 -3.986 -13.167 1.00 84.50 114 GLN A N 1
ATOM 860 C CA . GLN A 1 114 ? -2.501 -3.006 -12.282 1.00 84.50 114 GLN A CA 1
ATOM 861 C C . GLN A 1 114 ? -1.599 -1.811 -11.958 1.00 84.50 114 GLN A C 1
ATOM 863 O O . GLN A 1 114 ? -2.101 -0.698 -11.831 1.00 84.50 114 GLN A O 1
ATOM 868 N N . LEU A 1 115 ? -0.275 -1.992 -11.911 1.00 91.00 115 LEU A N 1
ATOM 869 C CA . LEU A 1 115 ? 0.682 -0.915 -11.647 1.00 91.00 115 LEU A CA 1
ATOM 870 C C . LEU A 1 115 ? 0.577 0.258 -12.642 1.00 91.00 115 LEU A C 1
ATOM 872 O O . LEU A 1 115 ? 0.936 1.374 -12.276 1.00 91.00 115 LEU A O 1
ATOM 876 N N . ALA A 1 116 ? 0.076 0.0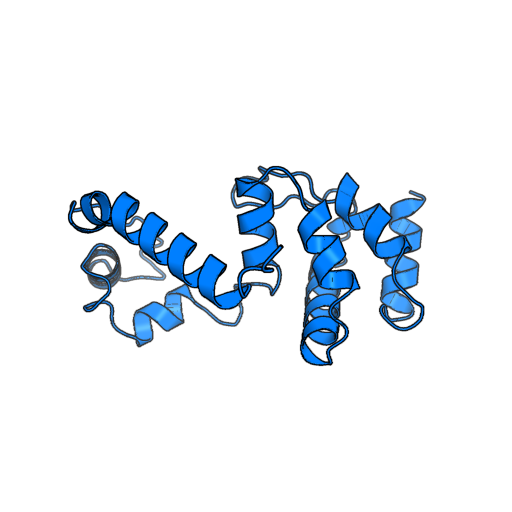56 -13.864 1.00 92.44 116 ALA A N 1
ATOM 877 C CA . ALA A 1 116 ? -0.072 1.137 -14.845 1.00 92.44 116 ALA A CA 1
ATOM 878 C C . ALA A 1 116 ? -1.134 2.186 -14.453 1.00 92.44 116 ALA A C 1
ATOM 880 O O . ALA A 1 116 ? -1.015 3.342 -14.856 1.00 92.44 116 ALA A O 1
ATOM 881 N N . ASP A 1 117 ? -2.138 1.799 -13.663 1.00 93.38 117 ASP A N 1
ATOM 882 C CA . ASP A 1 117 ? -3.252 2.659 -13.230 1.00 93.38 117 ASP A CA 1
ATOM 883 C C . ASP A 1 117 ? -3.706 2.283 -11.805 1.00 93.38 117 ASP A C 1
ATOM 885 O O . ASP A 1 117 ? -4.888 2.100 -11.506 1.00 93.38 117 ASP A O 1
ATOM 889 N N . LEU A 1 118 ? -2.733 2.090 -10.913 1.00 92.38 118 LEU A N 1
ATOM 890 C CA . LEU A 1 118 ? -2.945 1.551 -9.576 1.00 92.38 118 LEU A CA 1
ATOM 891 C C . LEU A 1 118 ? -3.587 2.601 -8.679 1.00 92.38 118 LEU A C 1
ATOM 893 O O . LEU A 1 118 ? -3.019 3.676 -8.458 1.00 92.38 118 LEU A O 1
ATOM 897 N N . HIS A 1 119 ? -4.727 2.244 -8.100 1.00 91.25 119 HIS A N 1
ATOM 898 C CA . HIS A 1 119 ? -5.423 3.053 -7.115 1.00 91.25 119 HIS A CA 1
ATOM 899 C C . HIS A 1 119 ? -5.444 2.350 -5.755 1.00 91.25 119 HIS A C 1
ATOM 901 O O . HIS A 1 119 ? -5.563 1.131 -5.665 1.00 91.25 119 HIS A O 1
ATOM 907 N N . PHE A 1 120 ? -5.277 3.138 -4.696 1.00 88.69 120 PHE A N 1
ATOM 908 C CA . PHE A 1 120 ? -5.353 2.714 -3.306 1.00 88.69 120 PHE A CA 1
ATOM 909 C C . PHE A 1 120 ? -6.616 3.253 -2.648 1.00 88.69 120 PHE A C 1
ATOM 911 O O . PHE A 1 120 ? -7.066 4.362 -2.948 1.00 88.69 120 PHE A O 1
ATOM 918 N N . GLY A 1 121 ? -7.112 2.476 -1.687 1.00 80.69 121 GLY A N 1
ATOM 919 C CA . GLY A 1 121 ? -8.357 2.742 -0.986 1.00 80.69 121 GLY A CA 1
ATOM 920 C C . GLY A 1 121 ? -9.526 1.938 -1.549 1.00 80.69 121 GLY A C 1
ATOM 921 O O . GLY A 1 121 ? -9.462 1.358 -2.629 1.00 80.69 121 GLY A O 1
ATOM 922 N N . PHE A 1 122 ? -10.594 1.846 -0.761 1.00 75.25 122 PHE A N 1
ATOM 923 C CA . PHE A 1 122 ? -11.738 0.994 -1.084 1.00 75.25 122 PHE A CA 1
ATOM 924 C C . PHE A 1 122 ? -12.555 1.522 -2.276 1.00 75.25 122 PHE A C 1
ATOM 926 O O . PHE A 1 122 ? -13.253 0.753 -2.935 1.00 75.25 122 PHE A O 1
ATOM 933 N N . TYR A 1 123 ? -12.487 2.826 -2.539 1.00 78.88 123 TYR A N 1
ATOM 934 C CA . TYR A 1 123 ? -13.192 3.511 -3.621 1.00 78.88 123 TYR A CA 1
ATOM 935 C C . TYR A 1 123 ? -12.226 4.166 -4.620 1.00 78.88 123 TYR A C 1
ATOM 937 O O . TYR A 1 123 ? -12.590 5.171 -5.235 1.00 78.88 123 TYR A O 1
ATOM 945 N N . ASP A 1 124 ? -11.012 3.628 -4.765 1.00 83.81 124 ASP A N 1
ATOM 946 C CA . ASP A 1 124 ? -9.969 4.161 -5.648 1.00 83.81 124 ASP A CA 1
ATOM 947 C C . ASP A 1 124 ? -9.601 5.626 -5.333 1.00 83.81 124 ASP A C 1
ATOM 949 O O . ASP A 1 124 ? -9.350 6.447 -6.218 1.00 83.81 124 ASP A O 1
ATOM 953 N N . GLU A 1 125 ? -9.593 5.997 -4.050 1.00 88.19 125 GLU A N 1
ATOM 954 C CA . GLU A 1 125 ? -9.449 7.388 -3.611 1.00 88.19 125 GLU A CA 1
ATOM 955 C C . GLU A 1 125 ? -8.070 7.989 -3.908 1.00 88.19 125 GLU A C 1
ATOM 957 O O . GLU A 1 125 ? -7.926 9.217 -3.954 1.00 88.19 125 GLU A O 1
ATOM 962 N N . PHE A 1 126 ? -7.049 7.150 -4.087 1.00 90.81 126 PHE A N 1
ATOM 963 C CA . PHE A 1 126 ? -5.675 7.596 -4.251 1.00 90.81 126 PHE A CA 1
ATOM 964 C C . PHE A 1 126 ? -4.980 6.931 -5.443 1.00 90.81 126 PHE A C 1
ATOM 966 O O . PHE A 1 126 ? -4.634 5.757 -5.398 1.00 90.81 126 PHE A O 1
ATOM 973 N N . HIS A 1 127 ? -4.692 7.707 -6.490 1.00 94.81 127 HIS A N 1
ATOM 974 C CA . HIS A 1 127 ? -3.898 7.248 -7.632 1.00 94.81 127 HIS A CA 1
ATOM 975 C C . HIS A 1 127 ? -2.418 7.099 -7.230 1.00 94.81 127 HIS A C 1
ATOM 977 O O . HIS A 1 127 ? -1.697 8.089 -7.056 1.00 94.81 127 HIS A O 1
ATOM 983 N N . ALA A 1 128 ? -1.974 5.854 -7.058 1.00 93.81 128 ALA A N 1
ATOM 984 C CA . ALA A 1 128 ? -0.683 5.495 -6.479 1.00 93.81 128 ALA A CA 1
ATOM 985 C C . ALA A 1 128 ? 0.460 5.476 -7.500 1.00 93.81 128 ALA A C 1
ATOM 987 O O . ALA A 1 128 ? 1.581 5.881 -7.166 1.00 93.81 128 ALA A O 1
ATOM 988 N N . THR A 1 129 ? 0.188 5.065 -8.743 1.00 95.25 129 THR A N 1
ATOM 989 C CA . THR A 1 129 ? 1.191 4.923 -9.815 1.00 95.25 129 THR A CA 1
ATOM 990 C C . THR A 1 129 ? 2.135 6.123 -9.961 1.00 95.25 129 THR A C 1
ATOM 992 O O . THR A 1 129 ? 3.345 5.899 -10.019 1.00 95.25 129 THR A O 1
ATOM 995 N N . PRO A 1 130 ? 1.682 7.395 -9.934 1.00 95.81 130 PRO A N 1
ATOM 996 C CA . PRO A 1 130 ? 2.563 8.545 -10.145 1.00 95.81 130 PRO A CA 1
ATOM 997 C C . PRO A 1 130 ? 3.645 8.730 -9.075 1.00 95.81 130 PRO A C 1
ATOM 999 O O . PRO A 1 130 ? 4.646 9.390 -9.337 1.00 95.81 130 PRO A O 1
ATOM 1002 N N . GLN A 1 131 ? 3.447 8.191 -7.868 1.00 94.88 131 GLN A N 1
ATOM 1003 C CA . GLN A 1 131 ? 4.449 8.223 -6.795 1.00 94.88 131 GLN A CA 1
ATOM 1004 C C . GLN A 1 131 ? 5.203 6.895 -6.700 1.00 94.88 131 GLN A C 1
ATOM 1006 O O . GLN A 1 131 ? 6.412 6.892 -6.476 1.00 94.88 131 GLN A O 1
ATOM 1011 N N . LEU A 1 132 ? 4.506 5.777 -6.905 1.00 93.88 132 LEU A N 1
ATOM 1012 C CA . LEU A 1 132 ? 5.060 4.440 -6.740 1.00 93.88 132 LEU A CA 1
ATOM 1013 C C . LEU A 1 132 ? 5.999 4.045 -7.886 1.00 93.88 132 LEU A C 1
ATOM 1015 O O . LEU A 1 132 ? 7.095 3.554 -7.631 1.00 93.88 132 LEU A O 1
ATOM 1019 N N . LEU A 1 133 ? 5.610 4.294 -9.139 1.00 95.00 133 LEU A N 1
ATOM 1020 C CA . LEU A 1 133 ? 6.380 3.863 -10.307 1.00 95.00 133 LEU A CA 1
ATOM 1021 C C . LEU A 1 133 ? 7.753 4.555 -10.403 1.00 95.00 133 LEU A C 1
ATOM 1023 O O . LEU A 1 133 ? 8.752 3.848 -10.546 1.00 95.00 133 LEU A O 1
ATOM 1027 N N . PRO A 1 134 ? 7.873 5.890 -10.241 1.00 95.06 134 PRO A N 1
ATOM 1028 C CA . PRO A 1 134 ? 9.185 6.532 -10.20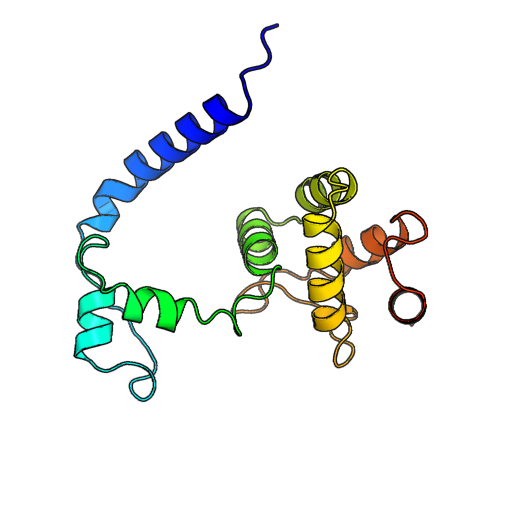9 1.00 95.06 134 PRO A CA 1
ATOM 1029 C C . PRO A 1 134 ? 10.041 6.052 -9.039 1.00 95.06 134 PRO A C 1
ATOM 1031 O O . PRO A 1 134 ? 11.243 5.888 -9.203 1.00 95.06 134 PRO A O 1
ATOM 1034 N N . TRP A 1 135 ? 9.437 5.800 -7.875 1.00 95.44 135 TRP A N 1
ATOM 1035 C CA . TRP A 1 135 ? 10.157 5.292 -6.709 1.00 95.44 135 TRP A CA 1
ATOM 1036 C C . TRP A 1 135 ? 10.717 3.884 -6.938 1.00 95.44 135 TRP A C 1
ATOM 1038 O O . TRP A 1 135 ? 11.879 3.646 -6.613 1.00 95.44 135 TRP A O 1
ATOM 1048 N N . LEU A 1 136 ? 9.956 2.973 -7.551 1.00 94.81 136 LEU A N 1
ATOM 1049 C CA . LEU A 1 136 ? 10.433 1.621 -7.872 1.00 94.81 136 LEU A CA 1
ATOM 1050 C C . LEU A 1 136 ? 11.696 1.647 -8.743 1.00 94.81 136 LEU A C 1
ATOM 1052 O O . LEU A 1 136 ? 12.625 0.879 -8.503 1.00 94.81 136 LEU A O 1
ATOM 1056 N N . LEU A 1 137 ? 11.770 2.590 -9.686 1.00 93.44 137 LEU A N 1
ATOM 1057 C CA . LEU A 1 137 ? 12.936 2.800 -10.550 1.00 93.44 137 LEU A CA 1
ATOM 1058 C C . LEU A 1 137 ? 14.160 3.381 -9.817 1.00 93.44 137 LEU A C 1
ATOM 1060 O O . LEU A 1 137 ? 15.254 3.399 -10.377 1.00 93.44 137 LEU A O 1
ATOM 1064 N N . THR A 1 138 ? 14.001 3.866 -8.581 1.00 92.88 138 THR A N 1
ATOM 1065 C CA . THR A 1 138 ? 15.114 4.360 -7.747 1.00 92.88 138 THR A CA 1
ATOM 1066 C C . THR A 1 138 ? 15.702 3.302 -6.819 1.00 92.88 138 THR A C 1
ATOM 1068 O O . THR A 1 138 ? 16.698 3.575 -6.151 1.00 92.88 138 THR A O 1
ATOM 1071 N N . LEU A 1 139 ? 15.094 2.115 -6.742 1.00 91.44 139 LEU A N 1
ATOM 1072 C CA . LEU A 1 139 ? 15.530 1.080 -5.813 1.00 91.44 139 LEU A CA 1
ATOM 1073 C C . LEU A 1 139 ? 16.862 0.452 -6.236 1.00 91.44 139 LEU A C 1
ATOM 1075 O O . LEU A 1 139 ? 17.122 0.242 -7.418 1.00 91.44 139 LEU A O 1
ATOM 1079 N N . ASP A 1 140 ? 17.688 0.116 -5.241 1.00 87.00 140 ASP A N 1
ATOM 1080 C CA . ASP A 1 140 ? 18.978 -0.539 -5.462 1.00 87.00 140 ASP A CA 1
ATOM 1081 C C . ASP A 1 140 ? 18.842 -1.868 -6.224 1.00 87.00 140 ASP A C 1
ATOM 1083 O O . ASP A 1 140 ? 17.884 -2.632 -6.044 1.00 87.00 140 ASP A O 1
ATOM 1087 N N . GLU A 1 141 ? 19.878 -2.197 -6.999 1.00 80.94 141 GLU A N 1
ATOM 1088 C CA . GLU A 1 141 ? 19.997 -3.478 -7.694 1.00 80.94 141 GLU A CA 1
ATOM 1089 C C . GLU A 1 141 ? 19.855 -4.660 -6.713 1.00 80.94 141 GLU A C 1
ATOM 1091 O O . GLU A 1 141 ? 20.433 -4.680 -5.623 1.00 80.94 141 GLU A O 1
ATOM 1096 N N . GLY A 1 142 ? 19.052 -5.655 -7.097 1.00 83.31 142 GLY A N 1
ATOM 1097 C CA . GLY A 1 142 ? 18.769 -6.841 -6.283 1.00 83.31 142 GLY A CA 1
ATOM 1098 C C . GLY A 1 142 ? 17.645 -6.667 -5.260 1.00 83.31 142 GLY A C 1
ATOM 1099 O O . GLY A 1 142 ? 17.342 -7.614 -4.535 1.00 83.31 142 GLY A O 1
ATOM 1100 N N . ARG A 1 143 ? 17.012 -5.489 -5.192 1.00 86.81 143 ARG A N 1
ATOM 1101 C CA . ARG A 1 143 ? 15.790 -5.291 -4.401 1.00 86.81 143 ARG A CA 1
ATOM 1102 C C . ARG A 1 143 ? 14.525 -5.759 -5.129 1.00 86.81 143 ARG A C 1
ATOM 1104 O O . ARG A 1 143 ? 13.592 -6.223 -4.483 1.00 86.81 143 ARG A O 1
ATOM 1111 N N . LEU A 1 144 ? 14.541 -5.664 -6.455 1.00 88.31 144 LEU A N 1
ATOM 1112 C CA . LEU A 1 144 ? 13.578 -6.270 -7.370 1.00 88.31 144 LEU A CA 1
ATOM 1113 C C . LEU A 1 144 ? 14.214 -7.519 -7.975 1.00 88.31 144 LEU A C 1
ATOM 1115 O O . LEU A 1 144 ? 15.424 -7.527 -8.235 1.00 88.31 144 LEU A O 1
ATOM 1119 N N . ASP A 1 145 ? 13.425 -8.559 -8.228 1.00 87.88 145 ASP A N 1
ATOM 1120 C CA . ASP A 1 145 ? 13.908 -9.623 -9.102 1.00 87.88 145 ASP A CA 1
ATOM 1121 C C . ASP A 1 145 ? 13.928 -9.166 -10.573 1.00 87.88 145 ASP A C 1
ATOM 1123 O O . ASP A 1 145 ? 13.376 -8.130 -10.949 1.00 87.88 145 ASP A O 1
ATOM 1127 N N . ALA A 1 146 ? 14.617 -9.932 -11.421 1.00 87.94 146 ALA A N 1
ATOM 1128 C CA . ALA A 1 146 ? 14.809 -9.558 -12.818 1.00 87.94 146 ALA A CA 1
ATOM 1129 C C . ALA A 1 146 ? 13.500 -9.520 -13.626 1.00 87.94 146 ALA A C 1
ATOM 1131 O O . ALA A 1 146 ? 13.416 -8.756 -14.583 1.00 87.94 146 ALA A O 1
ATOM 1132 N N . ALA A 1 147 ? 12.499 -10.332 -13.272 1.00 88.50 147 ALA A N 1
ATOM 1133 C CA . ALA A 1 147 ? 11.211 -10.325 -13.958 1.00 88.50 147 ALA A CA 1
ATOM 1134 C C . ALA A 1 147 ? 10.402 -9.089 -13.549 1.00 88.50 147 ALA A C 1
ATOM 1136 O O . ALA A 1 147 ? 9.922 -8.360 -14.412 1.00 88.50 147 ALA A O 1
ATOM 1137 N N . GLN A 1 148 ? 10.344 -8.801 -12.248 1.00 88.69 148 GLN A N 1
ATOM 1138 C CA . GLN A 1 148 ? 9.689 -7.614 -11.704 1.00 88.69 148 GLN A CA 1
ATOM 1139 C C . GLN A 1 148 ? 10.283 -6.325 -12.286 1.00 88.69 148 GLN A C 1
ATOM 1141 O O . GLN A 1 148 ? 9.536 -5.441 -12.698 1.00 88.69 148 GLN A O 1
ATOM 1146 N N . LEU A 1 149 ? 11.614 -6.224 -12.373 1.00 90.38 149 LEU A N 1
ATOM 1147 C CA . LEU A 1 149 ? 12.275 -5.043 -12.935 1.00 90.38 149 LEU A CA 1
ATOM 1148 C C . LEU A 1 149 ? 11.896 -4.810 -14.406 1.00 90.38 149 LEU A C 1
ATOM 1150 O O . LEU A 1 149 ? 11.583 -3.682 -14.773 1.00 90.38 149 LEU A O 1
ATOM 1154 N N . VAL A 1 150 ? 11.879 -5.862 -15.231 1.00 90.69 150 VAL A N 1
ATOM 1155 C CA . VAL A 1 150 ? 11.504 -5.752 -16.653 1.00 90.69 150 VAL A CA 1
ATOM 1156 C C . VAL A 1 150 ? 10.071 -5.247 -16.814 1.00 90.69 150 VAL A C 1
ATOM 1158 O O . VAL A 1 150 ? 9.822 -4.384 -17.655 1.00 90.69 150 VAL A O 1
ATOM 1161 N N . GLU A 1 151 ? 9.134 -5.742 -16.005 1.00 90.88 151 GLU A N 1
ATOM 1162 C CA . GLU A 1 151 ? 7.737 -5.301 -16.071 1.00 90.88 151 GLU A CA 1
ATOM 1163 C C . GLU A 1 151 ? 7.563 -3.854 -15.594 1.00 90.88 151 GLU A C 1
ATOM 1165 O O . GLU A 1 151 ? 6.872 -3.065 -16.240 1.00 90.88 151 GLU A O 1
ATOM 1170 N N . VAL A 1 152 ? 8.247 -3.462 -14.514 1.00 92.12 152 VAL A N 1
ATOM 1171 C CA . VAL A 1 152 ? 8.270 -2.070 -14.033 1.00 92.12 152 VAL A CA 1
ATOM 1172 C C . VAL A 1 152 ? 8.826 -1.130 -15.107 1.00 92.12 152 VAL A C 1
ATOM 1174 O O . VAL A 1 152 ? 8.238 -0.081 -15.379 1.00 92.12 152 VAL A O 1
ATOM 1177 N N . GLU A 1 153 ? 9.932 -1.503 -15.754 1.00 92.25 153 GLU A N 1
ATOM 1178 C CA . GLU A 1 153 ? 10.508 -0.730 -16.856 1.00 92.25 153 GLU A CA 1
ATOM 1179 C C . GLU A 1 153 ? 9.562 -0.662 -18.057 1.00 92.25 153 GLU A C 1
ATOM 1181 O O . GLU A 1 153 ? 9.428 0.400 -18.662 1.00 92.25 153 GLU A O 1
ATOM 1186 N N . HIS A 1 154 ? 8.880 -1.754 -18.401 1.00 91.62 154 HIS A N 1
ATOM 1187 C CA . HIS A 1 154 ? 7.921 -1.770 -19.503 1.00 91.62 154 HIS A CA 1
ATOM 1188 C C . HIS A 1 154 ? 6.760 -0.797 -19.260 1.00 91.62 154 HIS A C 1
ATOM 1190 O O . HIS A 1 154 ? 6.465 0.018 -20.134 1.00 91.62 154 HIS A O 1
ATOM 1196 N N . ILE A 1 155 ? 6.173 -0.813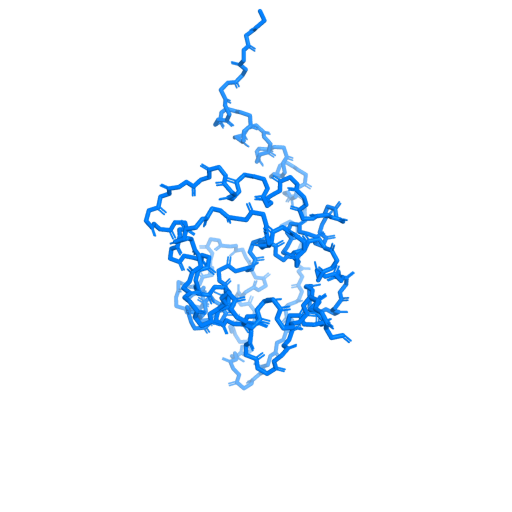 -18.060 1.00 92.06 155 ILE A N 1
ATOM 1197 C CA . ILE A 1 155 ? 5.083 0.095 -17.664 1.00 92.06 155 ILE A CA 1
ATOM 1198 C C . ILE A 1 155 ? 5.550 1.558 -17.648 1.00 92.06 155 ILE A C 1
ATOM 1200 O O . ILE A 1 155 ? 4.807 2.456 -18.029 1.00 92.06 155 ILE A O 1
ATOM 1204 N N . ALA A 1 156 ? 6.796 1.827 -17.252 1.00 90.69 156 ALA A N 1
ATOM 1205 C CA . ALA A 1 156 ? 7.339 3.186 -17.248 1.00 90.69 156 ALA A CA 1
ATOM 1206 C C . ALA A 1 156 ? 7.532 3.796 -18.650 1.00 90.69 156 ALA A C 1
ATOM 1208 O O . ALA A 1 156 ? 7.636 5.019 -18.769 1.00 90.69 156 ALA A O 1
ATOM 1209 N N . HIS A 1 157 ? 7.601 2.968 -19.696 1.00 89.81 157 HIS A N 1
ATOM 1210 C CA . HIS A 1 157 ? 7.858 3.399 -21.074 1.00 89.81 157 HIS A CA 1
ATOM 1211 C C . HIS A 1 157 ? 6.674 3.184 -22.032 1.00 89.81 157 HIS A C 1
ATOM 1213 O O . HIS A 1 157 ? 6.810 3.502 -23.219 1.00 89.81 157 HIS A O 1
ATOM 1219 N N . SER A 1 158 ? 5.550 2.643 -21.550 1.00 82.88 158 SER A N 1
ATOM 1220 C CA . SER A 1 158 ? 4.296 2.495 -22.305 1.00 82.88 158 SER A CA 1
ATOM 1221 C C . SER A 1 158 ? 3.513 3.802 -22.379 1.00 82.88 158 SER A C 1
ATOM 1223 O O . SER A 1 158 ? 3.027 4.132 -23.485 1.00 82.88 158 SER A O 1
#

Foldseek 3Di:
DDDDDPVVVVVVVVVVVCVVCVVVLPDQDFADDDCVLDPPVLRVQVSHHPVRRDPVSVCSVVVVVPCQLCNVVLVVCLVVVDNVVVLVVLLVDPDPVSLVSVASVLVVCPVPVNLLAPAGDPVSNHRCNVPPLVSVVVHDPPSDDPVSVVSSVVSVVD

Secondary structure (DSSP, 8-state):
-----HHHHHHHHHHHHHHHHHHHHTS-------TTTS-HHHHHHHTS-GGGS-HHHHHHHT-TTTS-TTHHHHHHHHHHT-SHHHHHHHHH---HHHHHHHHHHHHHHHGGGGGGG-EESTT--EE-HHHHHHHHTTSPTTSS-HHHHHHHHHHHH-

Radius of gyration: 19.38 Å; chains: 1; bounding box: 46×36×47 Å

pLDDT: mean 81.85, std 11.69, range [37.72, 95.81]